Protein AF-A0A349JMS6-F1 (afdb_monomer_lite)

Secondary structure (DSSP, 8-state):
---GGGTTTTHHHHB-HHHHHHHHHHHHTSPPPHHHHHHHHHHHTT--HHHHHHHTT--HHHHHHHIIIIIHHHHHHHTT-TTS---SHHHHHHHHHHTT-B--------

Foldseek 3Di:
DPPLLPPLCVLVVFFQLVVVQVLLCVLVVHGDDSVLSQLVSCLSSVHDLQRSCVVVVHDSVVSVCCCQVPVVCSLCVSLVNNPPDCPDSVVSNVSCVVVPRTPCPDPPDD

pLDDT: mean 82.84, std 12.55, range [38.94, 90.94]

Sequence (110 aa):
MPPTNEQFTQAANHWDLETLYIDLASTKGKRLTPVEKLHLRGLLSGYSPAEIADKLHKSVKGVESEMCTTLYPHIKSLVGKSNEKVENWRNITEWLEEAGYKTQLLAESQ

Radius of gyration: 13.68 Å; chains: 1; bounding box: 28×37×40 Å

Structure (mmCIF, N/CA/C/O backbone):
data_AF-A0A349JMS6-F1
#
_entry.id   AF-A0A349JMS6-F1
#
loop_
_atom_site.group_PDB
_atom_site.id
_atom_site.type_symbol
_atom_site.label_atom_id
_atom_site.label_alt_id
_atom_site.label_comp_id
_atom_site.label_asym_id
_atom_site.label_entity_id
_atom_site.label_seq_id
_atom_site.pdbx_PDB_ins_code
_atom_site.Cartn_x
_atom_site.Cartn_y
_atom_site.Cartn_z
_atom_site.occupancy
_atom_site.B_iso_or_equiv
_atom_site.auth_seq_id
_atom_site.auth_comp_id
_atom_site.auth_asym_id
_atom_site.auth_atom_id
_atom_site.pdbx_PDB_model_num
ATOM 1 N N . MET A 1 1 ? 2.336 -12.750 -22.870 1.00 45.84 1 MET A N 1
ATOM 2 C CA . MET A 1 1 ? 2.586 -12.100 -21.565 1.00 45.84 1 MET A CA 1
ATOM 3 C C . MET A 1 1 ? 1.318 -12.258 -20.748 1.00 45.84 1 MET A C 1
ATOM 5 O O . MET A 1 1 ? 0.271 -11.928 -21.297 1.00 45.84 1 MET A O 1
ATOM 9 N N . PRO A 1 2 ? 1.359 -12.832 -19.535 1.00 41.19 2 PRO A N 1
ATOM 10 C CA . PRO A 1 2 ? 0.155 -12.936 -18.725 1.00 41.19 2 PRO A CA 1
ATOM 11 C C . PRO A 1 2 ? -0.335 -11.521 -18.394 1.00 41.19 2 PRO A C 1
ATOM 13 O O . PRO A 1 2 ? 0.493 -10.622 -18.199 1.00 41.19 2 PRO A O 1
ATOM 16 N N . PRO A 1 3 ? -1.651 -11.285 -18.379 1.00 49.62 3 PRO A N 1
ATOM 17 C CA . PRO A 1 3 ? -2.185 -10.000 -17.977 1.00 49.62 3 PRO A CA 1
ATOM 18 C C . PRO A 1 3 ? -1.741 -9.739 -16.535 1.00 49.62 3 PRO A C 1
ATOM 20 O O . PRO A 1 3 ? -2.033 -10.502 -15.619 1.00 49.62 3 PRO A O 1
ATOM 23 N N . THR A 1 4 ? -1.033 -8.6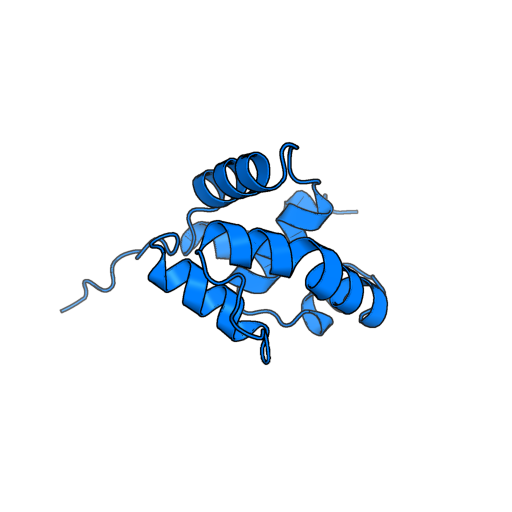34 -16.321 1.00 56.00 4 THR A N 1
ATOM 24 C CA . THR A 1 4 ? -0.515 -8.192 -15.014 1.00 56.00 4 THR A CA 1
ATOM 25 C C . THR A 1 4 ? -1.603 -8.082 -13.939 1.00 56.00 4 THR A C 1
ATOM 27 O O . THR A 1 4 ? -1.290 -7.990 -12.761 1.00 56.00 4 THR A O 1
ATOM 30 N N . ASN A 1 5 ? -2.878 -8.136 -14.332 1.00 56.91 5 ASN A N 1
ATOM 31 C CA . ASN A 1 5 ? -4.057 -8.089 -13.474 1.00 56.91 5 ASN A CA 1
ATOM 32 C C . ASN A 1 5 ? -4.232 -9.322 -12.556 1.00 56.91 5 ASN A C 1
ATOM 34 O O . ASN A 1 5 ? -4.995 -9.251 -11.591 1.00 56.91 5 ASN A O 1
ATOM 38 N N . GLU A 1 6 ? -3.541 -10.432 -12.841 1.00 64.81 6 GLU A N 1
ATOM 39 C CA . GLU A 1 6 ? -3.642 -11.693 -12.085 1.00 64.81 6 GLU A CA 1
ATOM 40 C C . GLU A 1 6 ? -2.523 -11.895 -11.046 1.00 64.81 6 GLU A C 1
ATOM 42 O O . GLU A 1 6 ? -2.516 -12.902 -10.339 1.00 64.81 6 GLU A O 1
ATOM 47 N N . GLN A 1 7 ? -1.577 -10.957 -10.900 1.00 76.38 7 GLN A N 1
ATOM 48 C CA . GLN A 1 7 ? -0.579 -11.069 -9.832 1.00 76.38 7 GLN A CA 1
ATOM 49 C C . GLN A 1 7 ? -1.165 -10.640 -8.481 1.00 76.38 7 GLN A C 1
ATOM 51 O O . GLN A 1 7 ? -2.021 -9.754 -8.405 1.00 76.38 7 GLN A O 1
ATOM 56 N N . PHE A 1 8 ? -0.670 -11.265 -7.407 1.00 85.19 8 PHE A N 1
ATOM 57 C CA . PHE A 1 8 ? -1.048 -10.949 -6.023 1.00 85.19 8 PHE A CA 1
ATOM 58 C C . PHE A 1 8 ? -2.544 -11.146 -5.717 1.00 85.19 8 PHE A C 1
ATOM 60 O O . PHE A 1 8 ? -3.102 -10.503 -4.831 1.00 85.19 8 PHE A O 1
ATOM 67 N N . THR A 1 9 ? -3.214 -12.049 -6.438 1.00 82.25 9 THR A N 1
ATOM 68 C CA . THR A 1 9 ? -4.634 -12.386 -6.221 1.00 82.25 9 THR A CA 1
ATOM 69 C C . THR A 1 9 ? -4.905 -12.942 -4.828 1.00 82.25 9 THR A C 1
ATOM 71 O O . THR A 1 9 ? -6.003 -12.763 -4.315 1.00 82.25 9 THR A O 1
ATOM 74 N N . GLN A 1 10 ? -3.891 -13.519 -4.178 1.00 84.25 10 GLN A N 1
ATOM 75 C CA . GLN A 1 10 ? -3.954 -13.978 -2.791 1.00 84.25 10 GLN A CA 1
ATOM 76 C C . GLN A 1 10 ? -4.338 -12.874 -1.791 1.00 84.25 10 GLN A C 1
ATOM 78 O O . GLN A 1 10 ? -5.013 -13.176 -0.810 1.00 84.25 10 GLN A O 1
ATOM 83 N N . ALA A 1 11 ? -4.008 -11.601 -2.058 1.00 86.69 11 ALA A N 1
ATOM 84 C CA . ALA A 1 11 ? -4.469 -10.497 -1.216 1.00 86.69 11 ALA A CA 1
ATOM 85 C C . ALA A 1 11 ? -5.997 -10.420 -1.157 1.00 86.69 11 ALA A C 1
ATOM 87 O O . ALA A 1 11 ? -6.532 -10.114 -0.103 1.00 86.69 11 ALA A O 1
ATOM 88 N N . ALA A 1 12 ? -6.705 -10.743 -2.244 1.00 85.81 12 ALA A N 1
ATOM 89 C CA . ALA A 1 12 ? -8.168 -10.691 -2.278 1.00 85.81 12 ALA A CA 1
ATOM 90 C C . ALA A 1 12 ? -8.834 -11.702 -1.329 1.00 85.81 12 ALA A C 1
ATOM 92 O O . ALA A 1 12 ? -9.999 -11.538 -0.992 1.00 85.81 12 ALA A O 1
ATOM 93 N N . ASN A 1 13 ? -8.107 -12.740 -0.898 1.00 85.56 13 ASN A N 1
ATOM 94 C CA . ASN A 1 13 ? -8.623 -13.727 0.052 1.00 85.56 13 ASN A CA 1
ATOM 95 C C . ASN A 1 13 ? -8.581 -13.225 1.502 1.00 85.56 13 ASN A C 1
ATOM 97 O O . ASN A 1 13 ? -9.356 -13.693 2.328 1.00 85.56 13 ASN A O 1
ATOM 101 N N . HIS A 1 14 ? -7.659 -12.311 1.811 1.00 86.12 14 HIS A N 1
ATOM 102 C CA . HIS A 1 14 ? -7.422 -11.803 3.167 1.00 86.12 14 HIS A CA 1
ATOM 103 C C . HIS A 1 14 ? -7.791 -10.327 3.330 1.00 86.12 14 HIS A C 1
ATOM 105 O O . HIS A 1 14 ? -7.799 -9.825 4.449 1.00 86.12 14 HIS A O 1
ATOM 111 N N . TRP A 1 15 ? -8.054 -9.622 2.231 1.00 90.69 15 TRP A N 1
ATOM 112 C CA . TRP A 1 15 ? -8.366 -8.200 2.220 1.00 90.69 15 TRP A CA 1
ATOM 113 C C . TRP A 1 15 ? -9.575 -7.901 1.349 1.00 90.69 15 TRP A C 1
ATOM 115 O O . TRP A 1 15 ? -9.691 -8.409 0.229 1.00 90.69 15 TRP A O 1
ATOM 125 N N . ASP A 1 16 ? -10.419 -6.991 1.825 1.00 90.75 16 ASP A N 1
ATOM 126 C CA . ASP A 1 16 ? -11.505 -6.411 1.050 1.00 90.75 16 ASP A CA 1
ATOM 127 C C . ASP A 1 16 ? -10.959 -5.354 0.081 1.00 90.75 16 ASP A C 1
ATOM 129 O O . ASP A 1 16 ? -10.967 -4.141 0.312 1.00 90.75 16 ASP A O 1
ATOM 133 N N . LEU A 1 17 ? -10.421 -5.852 -1.030 1.00 89.12 17 LEU A N 1
ATOM 134 C CA . LEU A 1 17 ? -9.875 -5.014 -2.088 1.00 89.12 17 LEU A CA 1
ATOM 135 C C . LEU A 1 17 ? -10.944 -4.155 -2.765 1.00 89.12 17 LEU A C 1
ATOM 137 O O . LEU A 1 17 ? -10.612 -3.088 -3.274 1.00 89.12 17 LEU A O 1
ATOM 141 N N . GLU A 1 18 ? -12.192 -4.622 -2.821 1.00 88.75 18 GLU A N 1
ATOM 142 C CA . GLU A 1 18 ? -13.275 -3.885 -3.469 1.00 88.75 18 GLU A CA 1
ATOM 143 C C . GLU A 1 18 ? -13.545 -2.587 -2.711 1.00 88.75 18 GLU A C 1
ATOM 145 O O . GLU A 1 18 ? -13.428 -1.505 -3.298 1.00 88.75 18 GLU A O 1
ATOM 150 N N . THR A 1 19 ? -13.774 -2.700 -1.403 1.00 90.94 19 THR A N 1
ATOM 151 C CA . THR A 1 19 ? -13.978 -1.561 -0.504 1.00 90.94 19 THR A CA 1
ATOM 152 C C . THR A 1 19 ? -12.747 -0.650 -0.499 1.00 90.94 19 THR A C 1
ATOM 154 O O . THR A 1 19 ? -12.859 0.537 -0.803 1.00 90.94 19 THR A O 1
ATOM 157 N N . LEU A 1 20 ? -11.536 -1.209 -0.353 1.00 90.25 20 LEU A N 1
ATOM 158 C CA . LEU A 1 20 ? -10.281 -0.444 -0.431 1.00 90.25 20 LEU A CA 1
ATOM 159 C C . LEU A 1 20 ? -10.147 0.379 -1.715 1.00 90.25 20 LEU A C 1
ATOM 161 O O . LEU A 1 20 ? -9.701 1.526 -1.681 1.00 90.25 20 LEU A O 1
ATOM 165 N N . TYR A 1 21 ? -10.484 -0.195 -2.872 1.00 89.75 21 TYR A N 1
ATOM 166 C CA . TYR A 1 21 ? -10.394 0.521 -4.142 1.00 89.75 21 TYR A CA 1
ATOM 167 C C . TYR A 1 21 ? -11.438 1.627 -4.259 1.00 89.75 21 TYR A C 1
ATOM 169 O O . TYR A 1 21 ? -11.141 2.657 -4.869 1.00 89.75 21 TYR A O 1
ATOM 177 N N . ILE A 1 22 ? -12.639 1.421 -3.721 1.00 89.94 22 ILE A N 1
ATOM 178 C CA . ILE A 1 22 ? -13.705 2.426 -3.707 1.00 89.94 22 ILE A CA 1
ATOM 179 C C . ILE A 1 22 ? -13.304 3.588 -2.803 1.00 89.94 22 ILE A C 1
ATOM 181 O O . ILE A 1 22 ? -13.345 4.746 -3.233 1.00 89.94 22 ILE A O 1
ATOM 185 N N . ASP A 1 23 ? -12.847 3.290 -1.594 1.00 90.62 23 ASP A N 1
ATOM 186 C CA . ASP A 1 23 ? -12.474 4.313 -0.634 1.00 90.62 23 ASP A CA 1
ATOM 187 C C . ASP A 1 23 ? -11.227 5.077 -1.068 1.00 90.62 23 ASP A C 1
ATOM 189 O O . ASP A 1 23 ? -11.250 6.305 -1.114 1.00 90.62 23 ASP A O 1
ATOM 193 N N . LEU A 1 24 ? -10.170 4.390 -1.518 1.00 88.69 24 LEU A N 1
ATOM 194 C CA . LEU A 1 24 ? -8.989 5.069 -2.059 1.00 88.69 24 LEU A CA 1
ATOM 195 C C . LEU A 1 24 ? -9.336 5.918 -3.287 1.00 88.69 24 LEU A C 1
ATOM 197 O O . LEU A 1 24 ? -8.771 7.000 -3.453 1.00 88.69 24 LEU A O 1
ATOM 201 N N . ALA A 1 25 ? -10.258 5.471 -4.148 1.00 89.81 25 ALA A N 1
ATOM 202 C CA . ALA A 1 25 ? -10.711 6.277 -5.280 1.00 89.81 25 ALA A CA 1
ATOM 203 C C . ALA A 1 25 ? -11.469 7.529 -4.820 1.00 89.81 25 ALA A C 1
ATOM 205 O O . ALA A 1 25 ? -11.330 8.584 -5.443 1.00 89.81 25 ALA A O 1
ATOM 206 N N . SER A 1 26 ? -12.221 7.418 -3.726 1.00 89.19 26 SER A N 1
ATOM 207 C CA . SER A 1 26 ? -12.962 8.519 -3.110 1.00 89.19 26 SER A CA 1
ATOM 208 C C . SER A 1 26 ? -12.018 9.511 -2.428 1.00 89.19 26 SER A C 1
ATOM 210 O O . SER A 1 26 ? -12.111 10.709 -2.680 1.00 89.19 26 SER A O 1
ATOM 212 N N . THR A 1 27 ? -11.027 9.026 -1.673 1.00 87.25 27 THR A N 1
ATOM 213 C CA . THR A 1 27 ? -9.971 9.843 -1.052 1.00 87.25 27 THR A CA 1
ATOM 214 C C . THR A 1 27 ? -9.119 10.565 -2.094 1.00 87.25 27 THR A C 1
ATOM 216 O O . THR A 1 27 ? -8.798 11.741 -1.945 1.00 87.25 27 THR A O 1
ATOM 219 N N . LYS A 1 28 ? -8.742 9.873 -3.174 1.00 84.12 28 LYS A N 1
ATO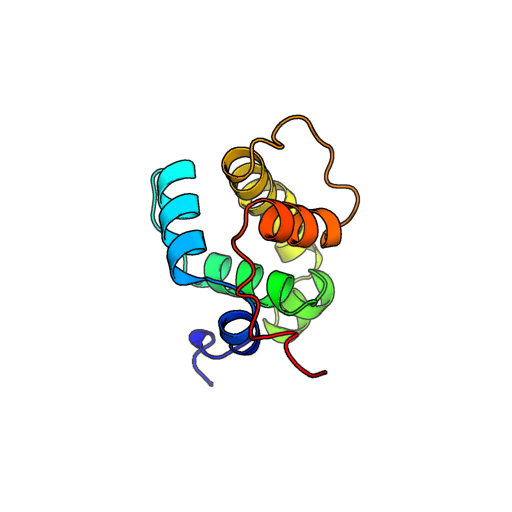M 220 C CA . LYS A 1 28 ? -7.943 10.443 -4.268 1.00 84.12 28 LYS A CA 1
ATOM 221 C C . LYS A 1 28 ? -8.766 11.344 -5.199 1.00 84.12 28 LYS A C 1
ATOM 223 O O . LYS A 1 28 ? -8.191 12.098 -5.982 1.00 84.12 28 LYS A O 1
ATOM 228 N N . GLY A 1 29 ? -10.093 11.215 -5.182 1.00 82.06 29 GLY A N 1
ATOM 229 C CA . GLY A 1 29 ? -11.013 11.852 -6.128 1.00 82.06 29 GLY A CA 1
ATOM 230 C C . GLY A 1 29 ? -10.960 11.284 -7.555 1.00 82.06 29 GLY A C 1
ATOM 231 O O . GLY A 1 29 ? -11.559 11.849 -8.467 1.00 82.06 29 GLY A O 1
ATOM 232 N N . LYS A 1 30 ? -10.230 10.184 -7.789 1.00 85.31 30 LYS A N 1
ATOM 233 C CA . LYS A 1 30 ? -10.148 9.498 -9.090 1.00 85.31 30 LYS A CA 1
ATOM 234 C C . LYS A 1 30 ? -9.914 8.005 -8.918 1.00 85.31 30 LYS A C 1
ATOM 236 O O . LYS A 1 30 ? -9.290 7.568 -7.957 1.00 85.31 30 LYS A O 1
ATOM 241 N N . ARG A 1 31 ? -10.359 7.225 -9.907 1.00 84.00 31 ARG A N 1
A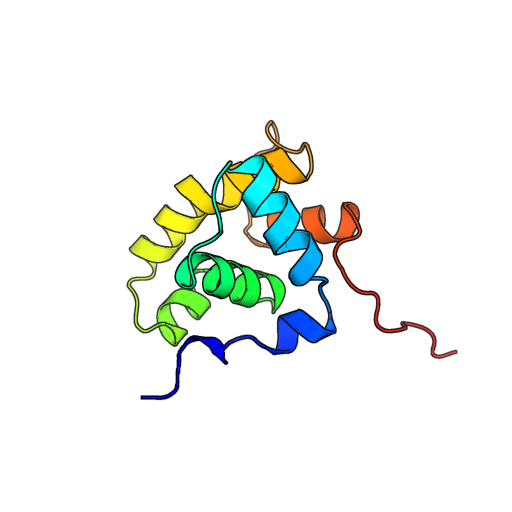TOM 242 C CA . ARG A 1 31 ? -10.199 5.763 -9.917 1.00 84.00 31 ARG A CA 1
ATOM 243 C C . ARG A 1 31 ? -8.722 5.369 -9.864 1.00 84.00 31 ARG A C 1
ATOM 245 O O . ARG A 1 31 ? -7.887 5.989 -10.525 1.00 84.00 31 ARG A O 1
ATOM 252 N N . LEU A 1 32 ? -8.424 4.308 -9.114 1.00 84.25 32 LEU A N 1
ATOM 253 C CA . LEU A 1 32 ? -7.080 3.741 -9.070 1.00 84.25 32 LEU A CA 1
ATOM 254 C C . LEU A 1 32 ? -6.721 3.165 -10.432 1.00 84.25 32 LEU A C 1
ATOM 256 O O . LEU A 1 32 ? -7.510 2.442 -11.053 1.00 84.25 32 LEU A O 1
ATOM 260 N N . THR A 1 33 ? -5.502 3.458 -10.862 1.00 85.62 33 THR A N 1
ATOM 261 C CA . THR A 1 33 ? -4.933 2.854 -12.061 1.00 85.62 33 THR A CA 1
ATOM 262 C C . THR A 1 33 ? -4.659 1.364 -11.823 1.00 85.62 33 THR A C 1
ATOM 264 O O . THR A 1 33 ? -4.467 0.944 -10.677 1.00 85.62 33 THR A O 1
ATOM 267 N N . PRO A 1 34 ? -4.602 0.537 -12.883 1.00 84.25 34 PRO A N 1
ATOM 268 C CA . PRO A 1 34 ? -4.265 -0.881 -12.748 1.00 84.25 34 PRO A CA 1
ATOM 269 C C . PRO A 1 34 ? -2.945 -1.113 -12.002 1.00 84.25 34 PRO A C 1
ATOM 271 O O . PRO A 1 34 ? -2.840 -2.041 -11.210 1.00 84.25 34 PRO A O 1
ATOM 274 N N . VAL A 1 35 ? -1.967 -0.225 -12.204 1.00 83.19 35 VAL A N 1
ATOM 275 C CA . VAL A 1 35 ? -0.661 -0.262 -11.534 1.00 83.19 35 VAL A CA 1
ATOM 276 C C . VAL A 1 35 ? -0.794 -0.062 -10.024 1.00 83.19 35 VAL A C 1
ATOM 278 O O . VAL A 1 35 ? -0.225 -0.829 -9.257 1.00 83.19 35 VAL A O 1
ATOM 281 N N . GLU A 1 36 ? -1.576 0.923 -9.585 1.00 86.00 36 GLU A N 1
ATOM 282 C CA . GLU A 1 36 ? -1.773 1.194 -8.155 1.00 86.00 36 GLU A CA 1
ATOM 283 C C . GLU A 1 36 ? -2.502 0.055 -7.453 1.00 86.00 36 GLU A C 1
ATOM 285 O O . GLU A 1 36 ? -2.104 -0.358 -6.366 1.00 86.00 36 GLU A O 1
ATOM 290 N N . LYS A 1 37 ? -3.538 -0.497 -8.098 1.00 88.06 37 LYS A N 1
ATOM 291 C CA . LYS A 1 37 ? -4.251 -1.675 -7.586 1.00 88.06 37 LYS A CA 1
ATOM 292 C C . LYS A 1 37 ? -3.307 -2.859 -7.401 1.00 88.06 37 LYS A C 1
ATOM 294 O O . LYS A 1 37 ? -3.443 -3.606 -6.434 1.00 88.06 37 LYS A O 1
ATOM 299 N N . LEU A 1 38 ? -2.354 -3.009 -8.317 1.00 87.88 38 LEU A N 1
ATOM 300 C CA . LEU A 1 38 ? -1.370 -4.079 -8.304 1.00 87.88 38 LEU A CA 1
ATOM 301 C C . LEU A 1 38 ? -0.315 -3.887 -7.213 1.00 87.88 38 LEU A C 1
ATOM 303 O O . LEU A 1 38 ? -0.054 -4.822 -6.460 1.00 87.88 38 LEU A O 1
ATOM 307 N N . HIS A 1 39 ? 0.236 -2.676 -7.079 1.00 88.12 39 HIS A N 1
ATOM 308 C CA . HIS A 1 39 ? 1.153 -2.326 -5.991 1.00 88.12 39 HIS A CA 1
ATOM 309 C C . HIS A 1 39 ? 0.487 -2.518 -4.623 1.00 88.12 39 HIS A C 1
ATOM 311 O O . HIS A 1 39 ? 1.089 -3.105 -3.727 1.00 88.12 39 HIS A O 1
ATOM 317 N N . LEU A 1 40 ? -0.776 -2.100 -4.478 1.00 89.00 40 LEU A N 1
ATOM 318 C CA . LEU A 1 40 ? -1.538 -2.296 -3.248 1.00 89.00 40 LEU A CA 1
ATOM 319 C C . LEU A 1 40 ? -1.734 -3.785 -2.934 1.00 89.00 40 LEU A C 1
ATOM 321 O O . LEU A 1 40 ? -1.456 -4.210 -1.819 1.00 89.00 40 LEU A O 1
ATOM 325 N N . ARG A 1 41 ? -2.148 -4.598 -3.914 1.00 90.19 41 ARG A N 1
ATOM 326 C CA . ARG A 1 41 ? -2.290 -6.054 -3.729 1.00 90.19 41 ARG A CA 1
ATOM 327 C C . ARG A 1 41 ? -0.982 -6.728 -3.338 1.00 90.19 41 ARG A C 1
ATOM 329 O O . ARG A 1 41 ? -0.994 -7.610 -2.484 1.00 90.19 41 ARG A O 1
ATOM 336 N N . GLY A 1 42 ? 0.126 -6.335 -3.962 1.00 90.56 42 GLY A N 1
ATOM 337 C CA . GLY A 1 42 ? 1.447 -6.837 -3.604 1.00 90.56 42 GLY A CA 1
ATOM 338 C C . GLY A 1 42 ? 1.765 -6.555 -2.139 1.00 90.56 42 GLY A C 1
ATOM 339 O O . GLY A 1 42 ? 2.111 -7.474 -1.401 1.00 90.56 42 GLY A O 1
ATOM 340 N N . LEU A 1 43 ? 1.526 -5.317 -1.702 1.00 89.69 43 LEU A N 1
ATOM 341 C CA . LEU A 1 43 ? 1.758 -4.901 -0.322 1.00 89.69 43 LEU A CA 1
ATOM 342 C C . LEU A 1 43 ? 0.907 -5.706 0.668 1.00 89.69 43 LEU A C 1
ATOM 344 O O . LEU A 1 43 ? 1.415 -6.239 1.650 1.00 89.69 43 LEU A O 1
ATOM 348 N N . LEU A 1 44 ? -0.386 -5.841 0.369 1.00 89.12 44 LEU A N 1
ATOM 349 C CA . LEU A 1 44 ? -1.356 -6.558 1.199 1.00 89.12 44 LEU A CA 1
ATOM 350 C C . LEU A 1 44 ? -1.113 -8.071 1.239 1.00 89.12 44 LEU A C 1
ATOM 352 O O . LEU A 1 44 ? -1.451 -8.728 2.219 1.00 89.12 44 LEU A O 1
ATOM 356 N N . SER A 1 45 ? -0.488 -8.622 0.198 1.00 88.06 45 SER A N 1
ATOM 357 C CA . SER A 1 45 ? -0.025 -10.015 0.184 1.00 88.06 45 SER A CA 1
ATOM 358 C C . SER A 1 45 ? 1.243 -10.225 1.028 1.00 88.06 45 SER A C 1
ATOM 360 O O . SER A 1 45 ? 1.732 -11.345 1.113 1.00 88.06 45 SER A O 1
ATOM 362 N N . GLY A 1 46 ? 1.803 -9.167 1.628 1.00 87.38 46 GLY A N 1
ATOM 363 C CA . GLY A 1 46 ? 3.017 -9.235 2.441 1.00 87.38 46 GLY A CA 1
ATOM 364 C C . GLY A 1 46 ? 4.321 -9.118 1.650 1.00 87.38 46 GLY A C 1
ATOM 365 O O . GLY A 1 46 ? 5.377 -9.424 2.204 1.00 87.38 46 GLY A O 1
ATOM 366 N N . TYR A 1 47 ? 4.275 -8.677 0.388 1.00 89.81 47 TYR A N 1
ATOM 367 C CA . TYR A 1 47 ? 5.483 -8.390 -0.386 1.00 89.81 47 TYR A CA 1
ATOM 368 C C . TYR A 1 47 ? 5.993 -6.979 -0.104 1.00 89.81 47 TYR A C 1
ATOM 370 O O . TYR A 1 47 ? 5.231 -6.011 -0.042 1.00 89.81 47 TYR A O 1
ATOM 378 N N . SER A 1 48 ? 7.311 -6.849 -0.011 1.00 89.44 48 SER A N 1
ATOM 379 C CA . SER A 1 48 ? 7.969 -5.549 0.059 1.00 89.44 48 SER A CA 1
ATOM 380 C C . SER A 1 48 ? 7.902 -4.803 -1.286 1.00 89.44 48 SER A C 1
ATOM 382 O O . SER A 1 48 ? 7.827 -5.433 -2.344 1.00 89.44 48 SER A O 1
ATOM 384 N N . PRO A 1 49 ? 8.004 -3.459 -1.295 1.00 88.62 49 PRO A N 1
ATOM 385 C CA . PRO A 1 49 ? 8.073 -2.672 -2.530 1.00 88.62 49 PRO A CA 1
ATOM 386 C C . PRO A 1 49 ? 9.142 -3.157 -3.522 1.00 88.62 49 PRO A C 1
ATOM 388 O O . PRO A 1 49 ? 8.927 -3.115 -4.733 1.00 88.62 49 PRO A O 1
ATOM 391 N N . ALA A 1 50 ? 10.269 -3.667 -3.014 1.00 90.38 50 ALA A N 1
ATOM 392 C CA . ALA A 1 50 ? 11.333 -4.247 -3.824 1.00 90.38 50 ALA A CA 1
ATOM 393 C C . ALA A 1 50 ? 10.912 -5.553 -4.515 1.00 90.38 50 ALA A C 1
ATOM 395 O O . ALA A 1 50 ? 11.128 -5.703 -5.715 1.00 90.38 50 ALA A O 1
ATOM 396 N N . GLU A 1 51 ? 10.260 -6.469 -3.794 1.00 90.69 51 GLU A N 1
ATOM 397 C C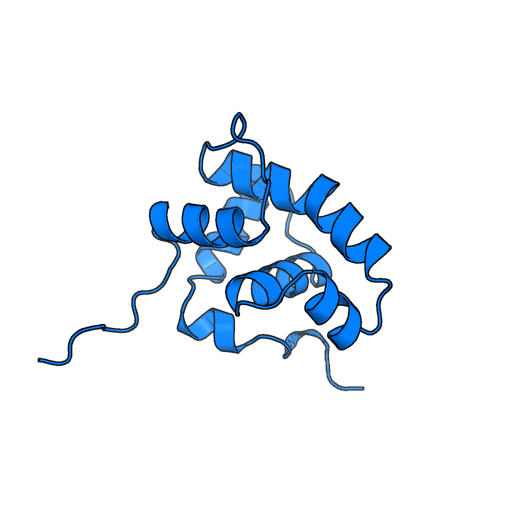A . GLU A 1 51 ? 9.737 -7.719 -4.366 1.00 90.69 51 GLU A CA 1
ATOM 398 C C . GLU A 1 51 ? 8.607 -7.468 -5.365 1.00 90.69 51 GLU A C 1
ATOM 400 O O . GLU A 1 51 ? 8.506 -8.145 -6.389 1.00 90.69 51 GLU A O 1
ATOM 405 N N . ILE A 1 52 ? 7.758 -6.477 -5.087 1.00 89.88 52 ILE A N 1
ATOM 406 C CA . ILE A 1 52 ? 6.717 -6.046 -6.020 1.00 89.88 52 ILE A CA 1
ATOM 407 C C . ILE A 1 52 ? 7.372 -5.524 -7.297 1.00 89.88 52 ILE A C 1
ATOM 409 O O . ILE A 1 52 ? 6.988 -5.932 -8.388 1.00 89.88 52 ILE A O 1
ATOM 413 N N . ALA A 1 53 ? 8.379 -4.656 -7.186 1.00 89.94 53 ALA A N 1
ATOM 414 C CA . ALA A 1 53 ? 9.079 -4.127 -8.348 1.00 89.94 53 ALA A CA 1
ATOM 415 C C . ALA A 1 53 ? 9.736 -5.227 -9.189 1.00 89.94 53 ALA A C 1
ATOM 417 O O . ALA A 1 53 ? 9.587 -5.210 -10.410 1.00 89.94 53 ALA A O 1
ATOM 418 N N . ASP A 1 54 ? 10.379 -6.202 -8.543 1.00 89.94 54 ASP A N 1
ATOM 419 C CA . ASP A 1 54 ? 10.972 -7.368 -9.203 1.00 89.94 54 ASP A CA 1
ATOM 420 C C . ASP A 1 54 ? 9.923 -8.162 -10.001 1.00 89.94 54 ASP A C 1
ATOM 422 O O . ASP A 1 54 ? 10.056 -8.333 -11.215 1.00 89.94 54 ASP A O 1
ATOM 426 N N . LYS A 1 55 ? 8.799 -8.521 -9.366 1.00 86.62 55 LYS A N 1
ATOM 427 C CA . LYS A 1 55 ? 7.685 -9.244 -10.010 1.00 86.62 55 LYS A CA 1
ATOM 428 C C . LYS A 1 55 ? 7.012 -8.465 -11.139 1.00 86.62 55 LYS A C 1
ATOM 430 O O . LYS A 1 55 ? 6.476 -9.055 -12.080 1.00 86.62 55 LYS A O 1
ATOM 435 N N . LEU A 1 56 ? 7.021 -7.137 -11.049 1.00 83.44 56 LEU A N 1
ATOM 436 C CA . LEU A 1 56 ? 6.490 -6.247 -12.078 1.00 83.44 56 LEU A CA 1
ATOM 437 C C . LEU A 1 56 ? 7.516 -5.889 -13.154 1.00 83.44 56 LEU A C 1
ATOM 439 O O . LEU A 1 56 ? 7.175 -5.133 -14.065 1.00 83.44 56 LEU A O 1
ATOM 443 N N . HIS A 1 57 ? 8.743 -6.412 -13.064 1.00 84.31 57 HIS A N 1
ATOM 444 C CA . HIS A 1 57 ? 9.866 -6.045 -13.925 1.00 84.31 57 HIS A CA 1
ATOM 445 C C . HIS A 1 57 ? 10.067 -4.519 -14.003 1.00 84.31 57 HIS A C 1
ATOM 447 O O . HIS A 1 57 ? 10.382 -3.957 -15.054 1.00 84.31 57 HIS A O 1
ATOM 453 N N . LYS A 1 58 ? 9.843 -3.833 -12.878 1.00 85.81 58 LYS A N 1
ATOM 454 C CA . LYS A 1 58 ? 10.013 -2.389 -12.706 1.00 85.81 58 LYS A CA 1
ATOM 455 C C . LYS A 1 58 ? 11.244 -2.091 -11.859 1.00 85.81 58 LYS A C 1
ATOM 457 O O . LYS A 1 58 ? 11.746 -2.924 -11.116 1.00 85.81 58 LYS A O 1
ATOM 462 N N . SER A 1 59 ? 11.712 -0.848 -11.936 1.00 90.19 59 SER A N 1
ATOM 463 C CA . SER A 1 59 ? 12.774 -0.377 -11.051 1.00 90.19 59 SER A CA 1
ATOM 464 C C . SER A 1 59 ? 12.263 -0.270 -9.614 1.00 90.19 59 SER A C 1
ATOM 466 O O . SER A 1 59 ? 11.305 0.464 -9.364 1.00 90.19 59 SER A O 1
ATOM 468 N N . VAL A 1 60 ? 12.944 -0.942 -8.679 1.00 89.69 60 VAL A N 1
ATOM 469 C CA . VAL A 1 60 ? 12.678 -0.883 -7.228 1.00 89.69 60 VAL A CA 1
ATOM 470 C C . VAL A 1 60 ? 12.550 0.561 -6.752 1.00 89.69 60 VAL A C 1
ATOM 472 O O . VAL A 1 60 ? 11.528 0.932 -6.186 1.00 89.69 60 VAL A O 1
ATOM 475 N N . LYS A 1 61 ? 13.519 1.415 -7.110 1.00 89.62 61 LYS A N 1
ATOM 476 C CA . LYS A 1 61 ? 13.508 2.843 -6.752 1.00 89.62 61 LYS A CA 1
ATOM 477 C C . LYS A 1 61 ? 12.280 3.584 -7.284 1.00 89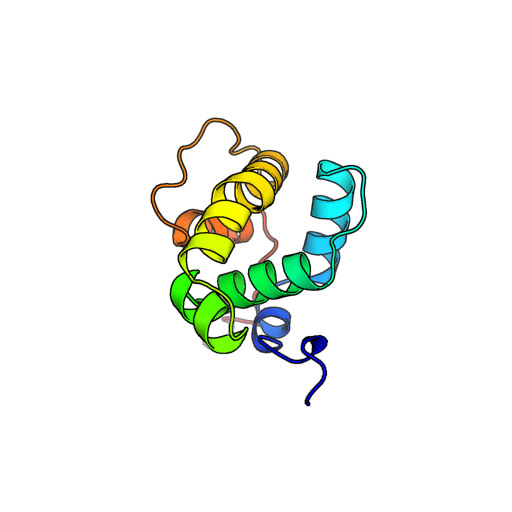.62 61 LYS A C 1
ATOM 479 O O . LYS A 1 61 ? 11.791 4.506 -6.640 1.00 89.62 61 LYS A O 1
ATOM 484 N N . GLY A 1 62 ? 11.802 3.206 -8.470 1.00 87.88 62 GLY A N 1
ATOM 485 C CA . GLY A 1 62 ? 10.608 3.798 -9.068 1.00 87.88 62 GLY A CA 1
ATOM 486 C C . GLY A 1 62 ? 9.347 3.425 -8.294 1.00 87.88 62 GLY A C 1
ATOM 487 O O . GLY A 1 62 ? 8.558 4.304 -7.963 1.00 87.88 62 GLY A O 1
ATOM 488 N N . VAL A 1 63 ? 9.194 2.142 -7.958 1.00 87.81 63 VAL A N 1
ATOM 489 C CA . VAL A 1 63 ? 8.046 1.637 -7.188 1.00 87.81 63 VAL A CA 1
ATOM 490 C C . VAL A 1 63 ? 8.059 2.182 -5.762 1.00 87.81 63 VAL A C 1
ATOM 492 O O . VAL A 1 63 ? 7.040 2.689 -5.310 1.00 87.81 63 VAL A O 1
ATOM 495 N N . GLU A 1 64 ? 9.202 2.165 -5.074 1.00 87.88 64 GLU A N 1
ATOM 496 C CA . GLU A 1 64 ? 9.338 2.731 -3.725 1.00 87.88 64 GLU A CA 1
ATOM 497 C C . GLU A 1 64 ? 8.988 4.220 -3.687 1.00 87.88 64 GLU A C 1
ATOM 499 O O . GLU A 1 64 ? 8.217 4.655 -2.831 1.00 87.88 64 GLU A O 1
ATOM 504 N N . SER A 1 65 ? 9.515 4.997 -4.640 1.00 87.25 65 SER A N 1
ATOM 505 C CA . SER A 1 65 ? 9.218 6.425 -4.746 1.00 87.25 65 SER A CA 1
ATOM 506 C C . SER A 1 65 ? 7.734 6.667 -5.027 1.00 87.25 65 SER A C 1
ATOM 508 O O . SER A 1 65 ? 7.103 7.471 -4.342 1.00 87.25 65 SER A O 1
ATOM 510 N N . GLU A 1 66 ? 7.135 5.941 -5.975 1.00 84.94 66 GLU A N 1
ATOM 511 C CA . GLU A 1 66 ? 5.710 6.064 -6.308 1.00 84.94 66 GLU A CA 1
ATOM 512 C C . GLU A 1 66 ? 4.811 5.673 -5.125 1.00 84.94 66 GLU A C 1
ATOM 514 O O . GLU A 1 66 ? 3.859 6.385 -4.802 1.00 84.94 66 GLU A O 1
ATOM 519 N N . MET A 1 67 ? 5.132 4.585 -4.423 1.00 86.44 67 MET A N 1
ATOM 520 C CA . MET A 1 67 ? 4.384 4.166 -3.239 1.00 86.44 67 MET A CA 1
ATOM 521 C C . MET A 1 67 ? 4.498 5.200 -2.117 1.00 86.44 67 MET A C 1
ATOM 523 O O . MET A 1 67 ? 3.483 5.563 -1.533 1.00 86.44 67 MET A O 1
ATOM 527 N N . CYS A 1 68 ? 5.691 5.738 -1.862 1.00 84.00 68 CYS A N 1
ATOM 528 C CA . CYS A 1 68 ? 5.904 6.720 -0.800 1.00 84.00 68 CYS A CA 1
ATOM 529 C C . CYS A 1 68 ? 5.270 8.089 -1.107 1.00 84.00 68 CYS A C 1
ATOM 531 O O . CYS A 1 68 ? 4.759 8.753 -0.208 1.00 84.00 68 CYS A O 1
ATOM 533 N N . THR A 1 69 ? 5.262 8.501 -2.378 1.00 84.88 69 THR A N 1
ATOM 534 C CA . THR A 1 69 ? 4.741 9.813 -2.807 1.00 84.88 69 THR A CA 1
ATOM 535 C C . THR A 1 69 ? 3.254 9.808 -3.144 1.00 84.88 69 THR A C 1
ATOM 537 O O . THR A 1 69 ? 2.598 10.833 -2.983 1.00 84.88 69 THR A O 1
ATOM 540 N N . THR A 1 70 ? 2.714 8.679 -3.608 1.00 84.50 70 THR A N 1
ATOM 541 C CA . THR A 1 70 ? 1.327 8.581 -4.085 1.00 84.50 70 THR A CA 1
ATOM 542 C C . THR A 1 70 ? 0.511 7.642 -3.208 1.00 84.50 70 THR A C 1
ATOM 544 O O . THR A 1 70 ? -0.480 8.059 -2.616 1.00 84.50 70 THR A O 1
ATOM 547 N N . LEU A 1 71 ? 0.922 6.379 -3.071 1.00 85.56 71 LEU A N 1
ATOM 548 C CA . LEU A 1 71 ? 0.093 5.362 -2.416 1.00 85.56 71 LEU A CA 1
ATOM 549 C C . LEU A 1 71 ? -0.056 5.607 -0.903 1.00 85.56 71 LEU A C 1
ATOM 551 O O . LEU A 1 71 ? -1.168 5.599 -0.378 1.00 85.56 71 LEU A O 1
ATOM 555 N N . TYR A 1 72 ? 1.051 5.860 -0.203 1.00 87.50 72 TYR A N 1
ATOM 556 C CA . TYR A 1 72 ? 1.071 6.022 1.249 1.00 87.50 72 TYR A CA 1
ATOM 557 C C . TYR A 1 72 ? 0.263 7.235 1.716 1.00 87.50 72 TYR A C 1
ATOM 559 O O . TYR A 1 72 ? -0.552 7.057 2.616 1.00 87.50 72 TYR A O 1
ATOM 567 N N . PRO A 1 73 ? 0.387 8.443 1.129 1.00 87.56 73 PRO A N 1
ATOM 568 C CA . PRO A 1 73 ? -0.457 9.571 1.517 1.00 87.56 73 PRO A CA 1
ATOM 569 C C . PRO A 1 73 ? -1.953 9.291 1.356 1.00 87.56 73 PRO A C 1
ATOM 571 O O . PRO A 1 73 ? -2.737 9.680 2.219 1.00 87.56 73 PRO A O 1
ATOM 574 N N . HIS A 1 74 ? -2.352 8.583 0.293 1.00 86.81 74 HIS A N 1
ATOM 575 C CA . HIS A 1 74 ? -3.753 8.218 0.082 1.00 86.81 74 HIS A CA 1
ATOM 576 C C . HIS A 1 74 ? -4.251 7.230 1.136 1.00 86.81 74 HIS A C 1
ATOM 578 O O . HIS A 1 74 ? -5.301 7.468 1.723 1.00 86.81 74 HIS A O 1
ATOM 584 N N . ILE A 1 75 ? -3.482 6.181 1.442 1.00 88.38 75 ILE A N 1
ATOM 585 C CA . ILE A 1 75 ? -3.858 5.217 2.487 1.00 88.38 75 ILE A CA 1
ATOM 586 C C . ILE A 1 75 ? -3.900 5.895 3.856 1.00 88.38 75 ILE A C 1
ATOM 588 O O . ILE A 1 75 ? -4.845 5.705 4.608 1.00 88.38 75 ILE A O 1
ATOM 592 N N . LYS A 1 76 ? -2.929 6.754 4.167 1.00 90.00 76 LYS A N 1
ATOM 593 C CA . LYS A 1 76 ? -2.903 7.513 5.423 1.00 90.00 76 LYS A CA 1
ATOM 594 C C . LYS A 1 76 ? -4.112 8.419 5.566 1.00 90.00 76 LYS A C 1
ATOM 596 O O . LYS A 1 76 ? -4.706 8.467 6.634 1.00 90.00 76 LYS A O 1
ATOM 601 N N . SER A 1 77 ? -4.478 9.128 4.503 1.00 89.50 77 SER A N 1
ATOM 602 C CA . SER A 1 77 ? -5.685 9.949 4.513 1.00 89.50 77 SER A CA 1
ATOM 603 C C . SER A 1 77 ? -6.942 9.095 4.656 1.00 89.50 77 SER A C 1
ATOM 605 O O . SER A 1 77 ? -7.890 9.547 5.289 1.00 89.50 77 SER A O 1
ATOM 607 N N . LEU A 1 78 ? -6.944 7.883 4.097 1.00 89.00 78 LEU A N 1
ATOM 608 C CA . LEU A 1 78 ? -8.055 6.949 4.207 1.00 89.00 78 LEU A CA 1
ATOM 609 C C . LEU A 1 78 ? -8.242 6.434 5.642 1.00 89.00 78 LEU A C 1
ATOM 611 O O . LEU A 1 78 ? -9.347 6.459 6.168 1.00 89.00 78 LEU A O 1
ATOM 615 N N . VAL A 1 79 ? -7.160 6.012 6.297 1.00 89.50 79 VAL A N 1
ATOM 616 C CA . VAL A 1 79 ? -7.191 5.484 7.674 1.00 89.50 79 VAL A CA 1
ATOM 617 C C . VAL A 1 79 ? -7.108 6.578 8.750 1.00 89.50 79 VAL A C 1
ATOM 619 O O . VAL A 1 79 ? -7.006 6.282 9.935 1.00 89.50 79 VAL A O 1
ATOM 622 N N . GLY A 1 80 ? -7.097 7.859 8.364 1.00 86.81 80 GLY A N 1
ATOM 623 C CA . GLY A 1 80 ? -6.958 8.987 9.296 1.00 86.81 80 GLY A CA 1
ATOM 624 C C . GLY A 1 80 ? -5.568 9.126 9.940 1.00 86.81 80 GLY A C 1
ATOM 625 O O . GLY A 1 80 ? -5.398 9.865 10.906 1.00 86.81 80 GLY A O 1
ATOM 626 N N . LYS A 1 81 ? -4.551 8.458 9.389 1.00 87.06 81 LYS A N 1
ATOM 627 C CA . LYS A 1 81 ? -3.155 8.406 9.861 1.00 87.06 81 LYS A CA 1
ATOM 628 C C . LYS A 1 81 ? -2.235 9.391 9.135 1.00 87.06 81 LYS A C 1
ATOM 630 O O . LYS A 1 81 ? -1.024 9.190 9.043 1.00 87.06 81 LYS A O 1
ATOM 635 N N . SER A 1 82 ? -2.784 10.479 8.596 1.00 80.44 82 SER A N 1
ATOM 636 C CA . SER A 1 82 ? -2.067 11.504 7.814 1.00 80.44 82 SER A CA 1
ATOM 637 C C . SER A 1 82 ? -0.800 12.016 8.507 1.00 80.44 82 SER A C 1
ATOM 639 O O . SER A 1 82 ? 0.224 12.222 7.850 1.00 80.44 82 SER A O 1
ATOM 641 N N . ASN A 1 83 ? -0.869 12.164 9.834 1.00 82.31 83 ASN A N 1
ATOM 642 C CA . ASN A 1 83 ? 0.189 12.719 10.675 1.00 82.31 83 ASN A CA 1
ATOM 643 C C . ASN A 1 83 ? 1.260 11.692 11.102 1.00 82.31 83 ASN A C 1
ATOM 645 O O . ASN A 1 83 ? 2.329 12.080 11.563 1.00 82.31 83 ASN A O 1
ATOM 649 N N . GLU A 1 84 ? 1.005 10.390 10.951 1.00 85.12 84 GLU A N 1
ATOM 650 C CA . GLU A 1 84 ? 1.947 9.338 11.353 1.00 85.12 84 GLU A CA 1
ATOM 651 C C . GLU A 1 84 ? 3.027 9.129 10.292 1.00 85.12 84 GLU A C 1
ATOM 653 O O . GLU A 1 84 ? 2.760 9.204 9.100 1.00 85.12 84 GLU A O 1
ATOM 658 N N . LYS A 1 85 ? 4.278 8.871 10.667 1.00 81.75 85 LYS A N 1
ATOM 659 C CA . LYS A 1 85 ? 5.332 8.606 9.678 1.00 81.75 85 LYS A CA 1
ATOM 660 C C . LYS A 1 85 ? 5.286 7.136 9.253 1.00 81.75 85 LYS A C 1
ATOM 662 O O . LYS A 1 85 ? 5.220 6.248 10.094 1.00 81.75 85 LYS A O 1
ATOM 667 N N . VAL A 1 86 ? 5.347 6.876 7.946 1.00 83.62 86 VAL A N 1
ATOM 668 C CA . VAL A 1 86 ? 5.495 5.506 7.427 1.00 83.62 86 VAL A CA 1
ATOM 669 C C . VAL A 1 86 ? 6.973 5.159 7.478 1.00 83.62 86 VAL A C 1
ATOM 671 O O . VAL A 1 86 ? 7.734 5.555 6.599 1.00 83.62 86 VAL A O 1
ATOM 674 N N . GLU A 1 87 ? 7.395 4.487 8.542 1.00 81.44 87 GLU A N 1
ATOM 675 C CA . GLU A 1 87 ? 8.783 4.027 8.675 1.00 81.44 87 GLU A CA 1
ATOM 676 C C . GLU A 1 87 ? 8.987 2.663 8.023 1.00 81.44 87 GLU A C 1
ATOM 678 O O . GLU A 1 87 ? 10.046 2.391 7.462 1.00 81.44 87 GLU A O 1
ATOM 683 N N . ASN A 1 88 ? 7.946 1.833 8.037 1.00 85.12 88 ASN A N 1
ATOM 684 C CA . ASN A 1 88 ? 7.928 0.542 7.380 1.00 85.12 88 ASN A CA 1
ATOM 685 C C . ASN A 1 88 ? 6.656 0.412 6.541 1.00 85.12 88 ASN A C 1
ATOM 687 O O . ASN A 1 88 ? 5.583 0.866 6.935 1.00 85.12 88 ASN A O 1
ATOM 691 N N . TRP A 1 89 ? 6.772 -0.236 5.384 1.00 86.44 89 TRP A N 1
ATOM 692 C CA . TRP A 1 89 ? 5.629 -0.560 4.538 1.00 86.44 89 TRP A CA 1
ATOM 693 C C . TRP A 1 89 ? 4.616 -1.457 5.265 1.00 86.44 89 TRP A C 1
ATOM 695 O O . TRP A 1 89 ? 3.430 -1.404 4.956 1.00 86.44 89 TRP A O 1
ATOM 705 N N . ARG A 1 90 ? 5.060 -2.218 6.276 1.00 86.12 90 ARG A N 1
ATOM 706 C CA . ARG A 1 90 ? 4.182 -3.007 7.154 1.00 86.12 90 ARG A CA 1
ATOM 707 C C . ARG A 1 90 ? 3.183 -2.156 7.939 1.00 86.12 90 ARG A C 1
ATOM 709 O O . ARG A 1 90 ? 2.045 -2.586 8.093 1.00 86.12 90 ARG A O 1
ATOM 716 N N . ASN A 1 91 ? 3.540 -0.922 8.302 1.00 88.81 91 ASN A N 1
ATOM 717 C CA . ASN A 1 91 ? 2.616 -0.015 8.988 1.00 88.81 91 ASN A CA 1
ATOM 718 C C . ASN A 1 91 ? 1.367 0.242 8.134 1.00 88.81 91 ASN A C 1
ATOM 720 O O . ASN A 1 91 ? 0.272 0.385 8.656 1.00 88.81 91 ASN A O 1
ATOM 724 N N . ILE A 1 92 ? 1.520 0.272 6.805 1.00 88.94 92 ILE A N 1
ATOM 725 C CA . ILE A 1 92 ? 0.395 0.443 5.884 1.00 88.94 92 ILE A CA 1
ATOM 726 C C . ILE A 1 92 ? -0.567 -0.737 5.989 1.00 88.94 92 ILE A C 1
ATOM 728 O O . ILE A 1 92 ? -1.773 -0.530 6.062 1.00 88.94 92 ILE A O 1
ATOM 732 N N . THR A 1 93 ? -0.043 -1.966 5.991 1.00 88.50 93 THR A N 1
ATOM 733 C CA . THR A 1 93 ? -0.882 -3.155 6.162 1.00 88.50 93 THR A CA 1
ATOM 734 C C . THR A 1 93 ? -1.530 -3.175 7.543 1.00 88.50 93 THR A C 1
ATOM 736 O O . THR A 1 93 ? -2.720 -3.432 7.629 1.00 88.50 93 THR A O 1
ATOM 739 N N . GLU A 1 94 ? -0.807 -2.818 8.604 1.00 89.12 94 GLU A N 1
ATOM 740 C CA . GLU A 1 94 ? -1.364 -2.748 9.962 1.00 89.12 94 GLU A CA 1
ATOM 741 C C . GLU A 1 94 ? -2.500 -1.723 10.059 1.00 89.12 94 GLU A C 1
ATOM 743 O O . GLU A 1 94 ? -3.584 -2.057 10.518 1.00 89.12 94 GLU A O 1
ATOM 748 N N . TRP A 1 95 ? -2.329 -0.513 9.524 1.00 90.38 95 TRP A N 1
ATOM 749 C CA . TRP A 1 95 ? -3.390 0.495 9.557 1.00 90.38 95 TRP A CA 1
ATOM 750 C C . TRP A 1 95 ? -4.636 0.094 8.769 1.00 90.38 95 TRP A C 1
ATOM 752 O O . TRP A 1 95 ? -5.751 0.433 9.158 1.00 90.38 95 TRP A O 1
ATOM 762 N N . LEU A 1 96 ? -4.462 -0.607 7.645 1.00 90.12 96 LEU A N 1
ATOM 763 C CA . LEU A 1 96 ? -5.592 -1.129 6.880 1.00 90.12 96 LEU A CA 1
ATOM 764 C C . LEU A 1 96 ? -6.299 -2.264 7.635 1.00 90.12 96 LEU A C 1
ATOM 766 O O . LEU A 1 96 ? -7.518 -2.395 7.539 1.00 90.12 96 LEU A O 1
ATOM 770 N N . GLU A 1 97 ? -5.557 -3.077 8.389 1.00 89.94 97 GLU A N 1
ATOM 771 C CA . GLU A 1 97 ? -6.130 -4.090 9.276 1.00 89.94 97 GLU A CA 1
ATOM 772 C C . GLU A 1 97 ? -6.933 -3.436 10.406 1.00 89.94 97 GLU A C 1
ATOM 774 O O . GLU A 1 97 ? -8.097 -3.783 10.592 1.00 89.94 97 GLU A O 1
ATOM 779 N N . GLU A 1 98 ? -6.361 -2.441 11.090 1.00 88.88 98 GLU A N 1
ATOM 780 C CA . GLU A 1 98 ? -7.027 -1.681 12.157 1.00 88.88 98 GLU A CA 1
ATOM 781 C C . GLU A 1 98 ? -8.288 -0.957 11.667 1.00 88.88 98 GLU A C 1
ATOM 783 O O . GLU A 1 98 ? -9.267 -0.839 12.401 1.00 88.88 98 GLU A O 1
ATOM 788 N N . ALA A 1 99 ? -8.288 -0.497 10.414 1.00 88.88 99 ALA A N 1
ATOM 789 C CA . ALA A 1 99 ? -9.449 0.129 9.793 1.00 88.88 99 ALA A CA 1
ATOM 790 C C . ALA A 1 99 ? -10.538 -0.874 9.359 1.00 88.88 99 ALA A C 1
ATOM 792 O O . ALA A 1 99 ? -11.595 -0.453 8.893 1.00 88.88 99 ALA A O 1
ATOM 793 N N . GLY A 1 100 ? -10.309 -2.182 9.520 1.00 89.00 100 GLY A N 1
ATOM 794 C CA . GLY A 1 100 ? -11.297 -3.227 9.245 1.00 89.00 100 GLY A CA 1
ATOM 795 C C . GLY A 1 100 ? -11.337 -3.712 7.794 1.00 89.00 100 GLY A C 1
ATOM 796 O O . GLY A 1 100 ? -12.260 -4.432 7.426 1.00 89.00 100 GLY A O 1
ATOM 797 N N . TYR A 1 101 ? -10.344 -3.368 6.964 1.00 89.81 101 TYR A N 1
ATOM 798 C CA . TYR A 1 101 ? -10.284 -3.840 5.571 1.00 89.81 101 TYR A CA 1
ATOM 799 C C . TYR A 1 101 ? -9.774 -5.273 5.436 1.00 89.81 101 TYR A C 1
ATOM 801 O O . TYR A 1 101 ? -9.881 -5.871 4.364 1.00 89.81 101 TYR A O 1
ATOM 809 N N . LYS A 1 102 ? -9.159 -5.827 6.481 1.00 88.62 102 LYS A N 1
ATOM 810 C CA . LYS A 1 102 ? -8.702 -7.212 6.454 1.00 88.62 102 LYS A CA 1
ATOM 811 C C . LYS A 1 102 ? -9.913 -8.124 6.601 1.00 88.62 102 LYS A C 1
ATOM 813 O O . LYS A 1 102 ? -10.527 -8.181 7.665 1.00 88.62 102 LYS A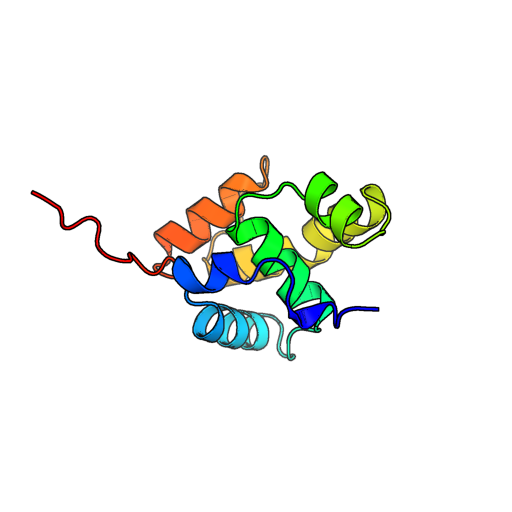 O 1
ATOM 818 N N . THR A 1 103 ? -10.250 -8.857 5.544 1.00 80.56 103 THR A N 1
ATOM 819 C CA . THR A 1 103 ? -11.242 -9.923 5.616 1.00 80.56 103 THR A CA 1
ATOM 820 C C . THR A 1 103 ? -10.661 -11.021 6.492 1.00 80.56 103 THR A C 1
ATOM 822 O O . THR A 1 103 ? -9.798 -11.801 6.083 1.00 80.56 103 THR A O 1
ATOM 825 N N . GLN A 1 104 ? -11.109 -11.058 7.746 1.00 63.78 104 GLN A N 1
ATOM 826 C CA . GLN A 1 104 ? -10.886 -12.186 8.635 1.00 63.78 104 GLN A CA 1
ATOM 827 C C . GLN A 1 104 ? -11.579 -13.400 8.017 1.00 63.78 104 GLN A C 1
ATOM 829 O O . GLN A 1 104 ? -12.742 -13.683 8.294 1.00 63.78 104 GLN A O 1
ATOM 834 N N . LEU A 1 105 ? -10.877 -14.121 7.148 1.00 53.28 105 LEU A N 1
ATOM 835 C CA . LEU A 1 105 ? -11.296 -15.453 6.757 1.00 53.28 105 LEU A CA 1
ATOM 836 C C . LEU A 1 105 ? -11.041 -16.342 7.975 1.00 53.28 105 LEU A C 1
ATOM 838 O O . LEU A 1 105 ? -9.939 -16.849 8.153 1.00 53.28 105 LEU A O 1
ATOM 842 N N . LEU A 1 106 ? -12.035 -16.364 8.868 1.00 47.41 106 LEU A N 1
ATOM 843 C CA . LEU A 1 106 ? -12.200 -17.242 10.021 1.00 47.41 106 LEU A CA 1
ATOM 844 C C . LEU A 1 106 ? -10.887 -17.791 10.597 1.00 47.41 106 LEU A C 1
ATOM 846 O O . LEU A 1 106 ? -10.485 -18.914 10.310 1.00 47.41 106 LEU A O 1
ATOM 850 N N . ALA A 1 107 ? -10.310 -17.059 11.548 1.00 45.47 107 ALA A N 1
ATOM 851 C CA . ALA A 1 107 ? -9.662 -17.721 12.676 1.00 45.47 107 ALA A CA 1
ATOM 852 C C . ALA A 1 107 ? -10.745 -18.209 13.663 1.00 45.47 107 ALA A C 1
ATOM 854 O O . ALA A 1 107 ? -10.712 -17.891 14.845 1.00 45.47 107 ALA A O 1
ATOM 855 N N . GLU A 1 108 ? -11.736 -18.953 13.166 1.00 45.56 108 GLU A N 1
ATOM 856 C CA . GLU A 1 108 ? -12.458 -19.926 13.978 1.00 45.56 108 GLU A CA 1
ATOM 857 C C . GLU A 1 108 ? -11.883 -21.285 13.607 1.00 45.56 108 GLU A C 1
ATOM 859 O O . GLU A 1 108 ? -12.201 -21.861 12.569 1.00 45.56 108 GLU A O 1
ATOM 864 N N . SER A 1 109 ? -10.983 -21.781 14.446 1.00 43.47 109 SER A N 1
ATOM 865 C CA . SER A 1 109 ? -10.677 -23.203 14.568 1.00 43.47 109 SER A CA 1
ATOM 866 C C . SER A 1 109 ? -10.112 -23.437 15.968 1.00 43.47 109 SER A C 1
ATOM 868 O O . SER A 1 109 ? -8.901 -23.456 16.150 1.00 43.47 109 SER A O 1
ATOM 870 N N . GLN A 1 110 ? -11.073 -23.548 16.896 1.00 38.94 110 GLN A N 1
ATOM 871 C CA . GLN A 1 110 ? -11.129 -24.346 18.134 1.00 38.94 110 GLN A CA 1
ATOM 872 C C . GLN A 1 110 ? -10.081 -24.170 19.239 1.00 38.94 110 GLN A C 1
ATOM 874 O O . GLN A 1 110 ? -8.884 -24.436 19.014 1.00 38.94 110 GLN A O 1
#